Protein AF-A0A6G3QML0-F1 (afdb_monomer_lite)

Radius of gyration: 13.56 Å; chains: 1; bounding box: 36×22×36 Å

Foldseek 3Di:
DDQFDDDDDDDDCDDPDPDALKDWDDTRQDTDIAQFDDPPCRGNVVNVVVRVVCVVVNPVD

Sequence (61 aa):
MTVALRYAARSDVGLVRSDNQDSAYAGPHLLVVADGMGGHAGGDVASSVAVAALAPLDGES

pLDDT: mean 91.84, std 9.83, range [51.69, 98.12]

Secondary structure (DSSP, 8-state):
-------------TTT-SS--EEEEE-SS-EEEEE---TTTHHHHHHHHHHHHHGGGGG--

Structure (mmCIF, N/CA/C/O backbone):
data_AF-A0A6G3QML0-F1
#
_entry.id   AF-A0A6G3QML0-F1
#
loop_
_atom_site.group_PDB
_atom_site.id
_atom_site.type_symbol
_atom_site.label_atom_id
_atom_site.label_alt_id
_atom_site.label_comp_id
_atom_site.label_asym_id
_atom_site.label_entity_id
_atom_site.label_seq_id
_atom_site.pdbx_PDB_ins_code
_atom_site.Cartn_x
_atom_site.Cartn_y
_atom_site.Cartn_z
_atom_site.occupancy
_atom_site.B_iso_or_equiv
_atom_site.auth_seq_id
_atom_site.auth_comp_id
_atom_site.auth_asym_id
_atom_site.auth_atom_id
_atom_site.pdbx_PDB_model_num
ATOM 1 N N . MET A 1 1 ? -21.345 3.489 19.934 1.00 51.69 1 MET A N 1
ATOM 2 C CA . MET A 1 1 ? -21.036 2.453 18.927 1.00 51.69 1 MET A CA 1
ATOM 3 C C . MET A 1 1 ? -19.834 2.935 18.150 1.00 51.69 1 MET A C 1
ATOM 5 O O . MET A 1 1 ? -19.911 4.021 17.593 1.00 51.69 1 MET A O 1
ATOM 9 N N . THR A 1 2 ? -18.733 2.193 18.171 1.00 80.06 2 THR A N 1
ATOM 10 C CA . THR A 1 2 ? -17.586 2.450 17.296 1.00 80.06 2 THR A CA 1
ATOM 11 C C . THR A 1 2 ? -17.829 1.753 15.960 1.00 80.06 2 THR A C 1
ATOM 13 O O . THR A 1 2 ? -18.276 0.606 15.926 1.00 80.06 2 THR A O 1
ATOM 16 N N . VAL A 1 3 ? -17.607 2.470 14.861 1.00 89.88 3 VAL A N 1
ATOM 17 C CA . VAL A 1 3 ? -17.687 1.925 13.501 1.00 89.88 3 VAL A CA 1
ATOM 18 C C . VAL A 1 3 ? -16.277 1.527 13.086 1.00 89.88 3 VAL A C 1
ATOM 20 O O . VAL A 1 3 ? -15.363 2.333 13.224 1.00 89.88 3 VAL A O 1
ATOM 23 N N . ALA A 1 4 ? -16.106 0.304 12.591 1.00 94.00 4 ALA A N 1
ATOM 24 C CA . ALA A 1 4 ? -14.836 -0.192 12.070 1.00 94.00 4 ALA A CA 1
ATOM 25 C C . ALA A 1 4 ? -15.068 -1.033 10.811 1.00 94.00 4 ALA A C 1
ATOM 27 O O . ALA A 1 4 ? -16.102 -1.695 10.664 1.00 94.00 4 ALA A O 1
ATOM 28 N N . LEU A 1 5 ? -14.093 -1.014 9.909 1.00 95.62 5 LEU A N 1
ATOM 29 C CA . LEU A 1 5 ? -14.081 -1.808 8.689 1.00 95.62 5 LEU A CA 1
ATOM 30 C C . LEU A 1 5 ? -13.692 -3.261 8.998 1.00 95.62 5 LEU A C 1
ATOM 32 O O . LEU A 1 5 ? -12.802 -3.533 9.801 1.00 95.62 5 LEU A O 1
ATOM 36 N N . ARG A 1 6 ? -14.328 -4.215 8.309 1.00 97.31 6 ARG A N 1
ATOM 37 C CA . ARG A 1 6 ? -13.777 -5.568 8.131 1.00 97.31 6 ARG A CA 1
ATOM 38 C C . ARG A 1 6 ? -13.025 -5.562 6.810 1.00 97.31 6 ARG A C 1
ATOM 40 O O . ARG A 1 6 ? -13.638 -5.307 5.778 1.00 97.31 6 ARG A O 1
ATOM 47 N N . TYR A 1 7 ? -11.727 -5.824 6.844 1.00 96.94 7 TYR A N 1
ATOM 48 C CA . TYR A 1 7 ? -10.851 -5.586 5.702 1.00 96.94 7 TYR A CA 1
ATOM 49 C C . TYR A 1 7 ? -9.904 -6.760 5.445 1.00 96.94 7 TYR A C 1
ATOM 51 O O . TYR A 1 7 ? -9.643 -7.585 6.320 1.00 96.94 7 TYR A O 1
ATOM 59 N N . ALA A 1 8 ? -9.393 -6.819 4.220 1.00 97.44 8 ALA A N 1
ATOM 60 C CA . ALA A 1 8 ? -8.280 -7.660 3.806 1.00 97.44 8 ALA A CA 1
ATOM 61 C C . ALA A 1 8 ? -7.571 -6.967 2.636 1.00 97.44 8 ALA A C 1
ATOM 63 O O . ALA A 1 8 ? -8.231 -6.330 1.816 1.00 97.44 8 ALA A O 1
ATOM 64 N N . ALA A 1 9 ? -6.250 -7.107 2.546 1.00 96.50 9 ALA A N 1
ATOM 65 C CA . ALA A 1 9 ? -5.458 -6.614 1.425 1.00 96.50 9 ALA A CA 1
ATOM 66 C C . ALA A 1 9 ? -4.675 -7.773 0.803 1.00 96.50 9 ALA A C 1
ATOM 68 O O . ALA A 1 9 ? -4.106 -8.606 1.509 1.00 96.50 9 ALA A O 1
ATOM 69 N N . ARG A 1 10 ? -4.664 -7.831 -0.527 1.00 97.44 10 ARG A N 1
ATOM 70 C CA . ARG A 1 10 ? -3.880 -8.779 -1.318 1.00 97.44 10 ARG A CA 1
ATOM 71 C C . ARG A 1 10 ? -3.405 -8.057 -2.570 1.00 97.44 10 ARG A C 1
ATOM 73 O O . ARG A 1 10 ? -4.194 -7.351 -3.187 1.00 97.44 10 ARG A O 1
ATOM 80 N N . SER A 1 11 ? -2.149 -8.271 -2.937 1.00 96.38 11 SER A N 1
ATOM 81 C CA . SER A 1 11 ? -1.576 -7.797 -4.194 1.00 96.38 11 SER A CA 1
ATOM 82 C C . SER A 1 11 ? -0.892 -8.959 -4.919 1.00 96.38 11 SER A C 1
ATOM 84 O O . SER A 1 11 ? -0.539 -9.961 -4.290 1.00 96.38 11 SER A O 1
ATOM 86 N N . ASP A 1 12 ? -0.776 -8.853 -6.239 1.00 97.06 12 ASP A N 1
ATOM 87 C CA . ASP A 1 12 ? -0.206 -9.859 -7.133 1.00 97.06 12 ASP A CA 1
ATOM 88 C C . ASP A 1 12 ? 0.518 -9.150 -8.285 1.00 97.06 12 ASP A C 1
ATOM 90 O O . ASP A 1 12 ? 0.026 -8.152 -8.801 1.00 97.06 12 ASP A O 1
ATOM 94 N N . VAL A 1 13 ? 1.680 -9.666 -8.692 1.00 96.38 13 VAL A N 1
ATOM 95 C CA . VAL A 1 13 ? 2.485 -9.102 -9.794 1.00 96.38 13 VAL A CA 1
ATOM 96 C C . VAL A 1 13 ? 1.794 -9.238 -11.162 1.00 96.38 13 VAL A C 1
ATOM 98 O O . VAL A 1 13 ? 2.092 -8.513 -12.115 1.00 96.38 13 VAL A O 1
ATOM 101 N N . GLY A 1 14 ? 0.847 -10.168 -11.277 1.00 96.94 14 GLY A N 1
ATOM 102 C CA . GLY A 1 14 ? 0.192 -10.518 -12.523 1.00 96.94 14 GLY A CA 1
ATOM 103 C C . GLY A 1 14 ? 1.080 -11.364 -13.437 1.00 96.94 14 GLY A C 1
ATOM 104 O O . GLY A 1 14 ? 2.067 -11.966 -13.032 1.00 96.94 14 GLY A O 1
ATOM 105 N N . LEU A 1 15 ? 0.697 -11.448 -14.713 1.00 96.81 15 LEU A N 1
ATOM 106 C CA . LEU A 1 15 ? 1.294 -12.400 -15.663 1.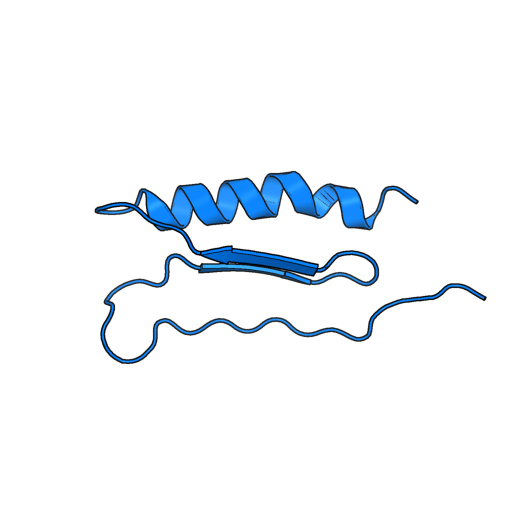00 96.81 15 LEU A CA 1
ATOM 107 C C . LEU A 1 15 ? 2.387 -11.801 -16.564 1.00 96.81 15 LEU A C 1
ATOM 109 O O . LEU A 1 15 ? 2.987 -12.528 -17.350 1.00 96.81 15 LEU A O 1
ATOM 113 N N . VAL A 1 16 ? 2.592 -10.480 -16.521 1.00 96.25 16 VAL A N 1
ATOM 114 C CA . VAL A 1 16 ? 3.400 -9.751 -17.522 1.00 96.25 16 VAL A CA 1
ATOM 115 C C . VAL A 1 16 ? 4.606 -9.045 -16.913 1.00 96.25 16 VAL A C 1
ATOM 117 O O . VAL A 1 16 ? 5.665 -9.002 -17.536 1.00 96.25 16 VAL A O 1
ATOM 120 N N . ARG A 1 17 ? 4.448 -8.435 -15.735 1.00 91.06 17 ARG A N 1
ATOM 121 C CA . ARG A 1 17 ? 5.519 -7.672 -15.086 1.00 91.06 17 ARG A CA 1
ATOM 122 C C . ARG A 1 17 ? 6.440 -8.618 -14.319 1.00 91.06 17 ARG A C 1
ATOM 124 O O . ARG A 1 17 ? 5.997 -9.659 -13.848 1.00 91.06 17 ARG A O 1
ATOM 131 N N . SER A 1 18 ? 7.722 -8.262 -14.233 1.00 90.62 18 SER A N 1
ATOM 132 C CA . SER A 1 18 ? 8.706 -9.000 -13.431 1.00 90.62 18 SER A CA 1
ATOM 133 C C . SER A 1 18 ? 8.570 -8.708 -11.942 1.00 90.62 18 SER A C 1
ATOM 135 O O . SER A 1 18 ? 8.836 -9.583 -11.127 1.00 90.62 18 SER A O 1
ATOM 137 N N . ASP A 1 19 ? 8.136 -7.491 -11.613 1.00 91.12 19 ASP A N 1
ATOM 138 C CA . ASP A 1 19 ? 8.126 -6.959 -10.259 1.00 91.12 19 ASP A CA 1
ATOM 139 C C . ASP A 1 19 ? 6.813 -6.231 -9.989 1.00 91.12 19 ASP A C 1
ATOM 141 O O . ASP A 1 19 ? 6.231 -5.600 -10.879 1.00 91.12 19 ASP A O 1
ATOM 145 N N . ASN A 1 20 ? 6.351 -6.347 -8.748 1.00 93.81 20 ASN A N 1
ATOM 146 C CA . ASN A 1 20 ? 5.155 -5.680 -8.275 1.00 93.81 20 ASN A CA 1
ATOM 147 C C . ASN A 1 20 ? 5.563 -4.367 -7.610 1.00 93.81 20 ASN A C 1
ATOM 149 O O . ASN A 1 20 ? 6.299 -4.390 -6.629 1.00 93.81 20 ASN A O 1
ATOM 153 N N . GLN A 1 21 ? 5.106 -3.247 -8.164 1.00 95.25 21 GLN A N 1
ATOM 154 C CA . GLN A 1 21 ? 5.353 -1.912 -7.618 1.00 95.25 21 GLN A CA 1
ATOM 155 C C . GLN A 1 21 ? 4.127 -1.379 -6.862 1.00 95.25 21 GLN A C 1
ATOM 157 O O . GLN A 1 21 ? 4.089 -0.206 -6.516 1.00 95.25 21 GLN A O 1
ATOM 162 N N . ASP A 1 22 ? 3.131 -2.222 -6.585 1.00 96.25 22 ASP A N 1
ATOM 163 C CA . ASP A 1 22 ? 1.978 -1.850 -5.776 1.00 96.25 22 ASP A CA 1
ATOM 164 C C . ASP A 1 22 ? 2.294 -2.000 -4.285 1.00 96.25 22 ASP A C 1
ATOM 166 O O . ASP A 1 22 ? 2.891 -2.978 -3.829 1.00 96.25 22 ASP A O 1
ATOM 170 N N . SER A 1 23 ? 1.802 -1.068 -3.478 1.00 97.62 23 SER A N 1
ATOM 171 C CA . SER A 1 23 ? 1.812 -1.167 -2.020 1.00 97.62 23 SER A CA 1
ATOM 172 C C . SER A 1 23 ? 0.427 -0.869 -1.462 1.00 97.62 23 SER A C 1
ATOM 174 O O . SER A 1 23 ? -0.311 -0.044 -1.998 1.00 97.62 23 SER A O 1
ATOM 176 N N . ALA A 1 24 ? 0.054 -1.534 -0.370 1.00 97.88 24 ALA A N 1
ATOM 177 C CA . ALA A 1 24 ? -1.251 -1.344 0.251 1.00 97.88 24 ALA A CA 1
ATOM 17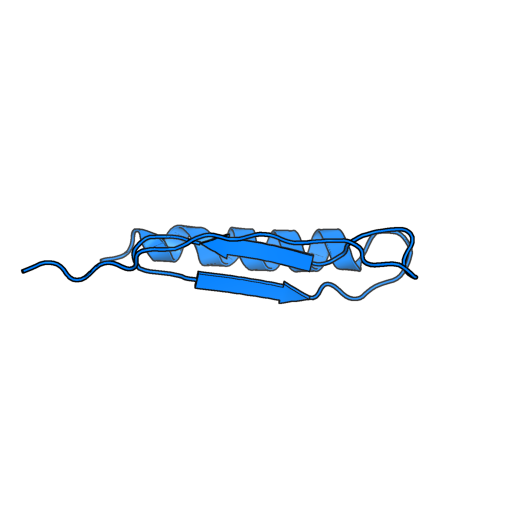8 C C . ALA A 1 24 ? -1.185 -1.442 1.778 1.00 97.88 24 ALA A C 1
ATOM 180 O O . ALA A 1 24 ? -0.365 -2.172 2.334 1.00 97.88 24 ALA A O 1
ATOM 181 N N . TYR A 1 25 ? -2.100 -0.738 2.441 1.00 98.12 25 TYR A N 1
ATOM 182 C CA . TYR A 1 25 ? -2.379 -0.840 3.870 1.00 98.12 25 TYR A CA 1
ATOM 183 C C . TYR A 1 25 ? -3.882 -0.988 4.076 1.00 98.12 25 TYR A C 1
ATOM 185 O O . TYR A 1 25 ? -4.682 -0.347 3.394 1.00 98.12 25 TYR A O 1
ATOM 193 N N . ALA A 1 26 ? -4.273 -1.830 5.023 1.00 97.81 26 ALA A N 1
ATOM 194 C CA . ALA A 1 26 ? -5.663 -1.971 5.410 1.00 97.81 26 ALA A CA 1
ATOM 195 C C . ALA A 1 26 ? -5.756 -2.041 6.932 1.00 97.81 26 ALA A C 1
ATOM 197 O O . ALA A 1 26 ? -5.108 -2.881 7.560 1.00 97.81 26 ALA A O 1
ATOM 198 N N . GLY A 1 27 ? -6.562 -1.144 7.484 1.00 96.56 27 GLY A N 1
ATOM 199 C CA . GLY A 1 27 ? -6.823 -0.976 8.901 1.00 96.56 27 GLY A CA 1
ATOM 200 C C . GLY A 1 27 ? -8.315 -0.767 9.178 1.00 96.56 27 GLY A C 1
ATOM 201 O O . GLY A 1 27 ? -9.122 -0.634 8.247 1.00 96.56 27 GLY A O 1
ATOM 202 N N . PRO A 1 28 ? -8.727 -0.794 10.454 1.00 95.69 28 PRO A N 1
ATOM 203 C CA . PRO A 1 28 ? -10.119 -0.607 10.858 1.00 95.69 28 PRO A CA 1
ATOM 204 C C . PRO A 1 28 ? -10.726 0.743 10.449 1.00 95.69 28 PRO A C 1
ATOM 206 O O . PRO A 1 28 ? -11.953 0.812 10.324 1.00 95.69 28 PRO A O 1
ATOM 209 N N . HIS A 1 29 ? -9.919 1.785 10.228 1.00 95.31 29 HIS A N 1
ATOM 210 C CA . HIS A 1 29 ? -10.380 3.147 9.935 1.00 95.31 29 HIS A CA 1
ATOM 211 C C . HIS A 1 29 ? -9.759 3.750 8.662 1.00 95.31 29 HIS A C 1
ATOM 213 O O . HIS A 1 29 ? -10.294 4.726 8.134 1.00 95.31 29 HIS A O 1
ATOM 219 N N . LEU A 1 30 ? -8.705 3.138 8.115 1.00 96.44 30 LEU A N 1
ATOM 220 C CA . LEU A 1 30 ? -7.990 3.589 6.925 1.00 96.44 30 LEU A CA 1
ATOM 221 C C . LEU A 1 30 ? -7.688 2.434 5.961 1.00 96.44 30 LEU A C 1
ATOM 223 O O . LEU A 1 30 ? -7.154 1.392 6.339 1.00 96.44 30 LEU A O 1
ATOM 227 N N . LEU A 1 31 ? -7.955 2.660 4.674 1.00 97.88 31 LEU A N 1
ATOM 228 C CA . LEU A 1 31 ? -7.529 1.791 3.577 1.00 97.88 31 LEU A CA 1
ATOM 229 C C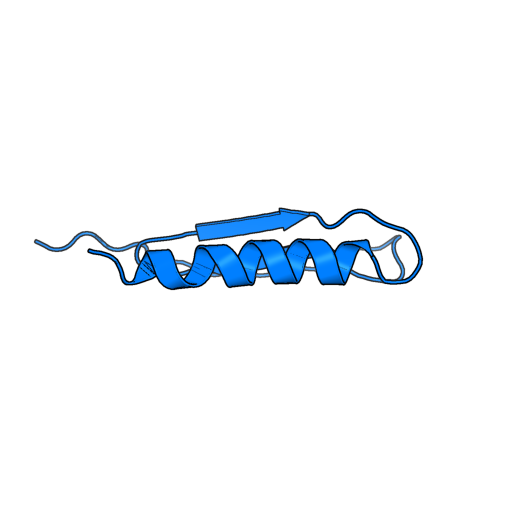 . LEU A 1 31 ? -6.680 2.613 2.602 1.00 97.88 31 LEU A C 1
ATOM 231 O O . LEU A 1 31 ? -7.092 3.699 2.197 1.00 97.88 31 LEU A O 1
ATOM 235 N N . VAL A 1 32 ? -5.517 2.095 2.207 1.00 98.00 32 VAL A N 1
ATOM 236 C CA . VAL A 1 32 ? -4.578 2.754 1.287 1.00 98.00 32 VAL A CA 1
ATOM 237 C C . VAL A 1 32 ? -4.126 1.764 0.222 1.00 98.00 32 VAL A C 1
ATOM 239 O O . VAL A 1 32 ? -3.772 0.629 0.535 1.00 98.00 32 VAL A O 1
ATOM 242 N N . VAL A 1 33 ? -4.091 2.212 -1.030 1.00 97.62 33 VAL A N 1
ATOM 243 C CA . VAL A 1 33 ? -3.461 1.510 -2.154 1.00 97.62 33 VAL A CA 1
ATOM 244 C C . VAL A 1 33 ? -2.659 2.538 -2.947 1.00 97.62 33 VAL A C 1
ATOM 246 O O . VAL A 1 33 ? -3.165 3.624 -3.229 1.00 97.62 33 VAL A O 1
ATOM 249 N N . ALA A 1 34 ? -1.420 2.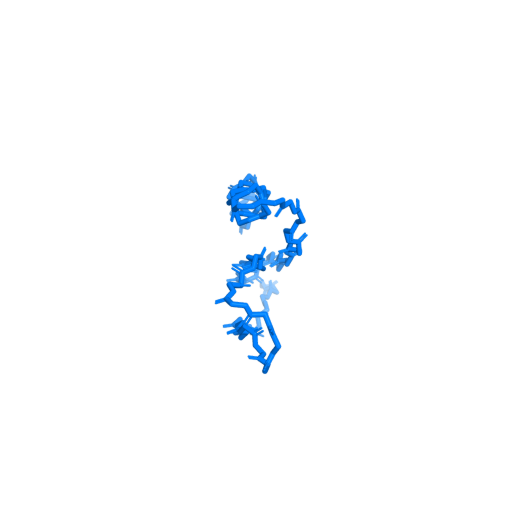202 -3.289 1.00 97.38 34 ALA A N 1
ATOM 250 C CA . ALA A 1 34 ? -0.524 3.020 -4.091 1.00 97.38 34 ALA A CA 1
ATOM 251 C C . ALA A 1 34 ? 0.087 2.166 -5.211 1.00 97.38 34 ALA A C 1
ATOM 253 O O . ALA A 1 34 ? 0.764 1.184 -4.920 1.00 97.38 34 ALA A O 1
ATOM 254 N N . ASP A 1 35 ? -0.154 2.557 -6.464 1.00 95.75 35 ASP A N 1
ATOM 255 C CA . ASP A 1 35 ? 0.487 2.001 -7.665 1.00 95.75 35 ASP A CA 1
ATOM 256 C C . ASP A 1 35 ? 1.789 2.774 -7.909 1.00 95.75 35 ASP A C 1
ATOM 258 O O . ASP A 1 35 ? 1.785 3.984 -8.172 1.00 95.75 35 ASP A O 1
ATOM 262 N N . GLY A 1 36 ? 2.912 2.095 -7.703 1.00 94.38 36 GLY A N 1
ATOM 263 C CA . GLY A 1 36 ? 4.239 2.649 -7.886 1.00 94.38 36 GLY A CA 1
ATOM 264 C C . GLY A 1 36 ? 4.631 2.672 -9.356 1.00 94.38 36 GLY A C 1
ATOM 265 O O . GLY A 1 36 ? 4.551 1.674 -10.061 1.00 94.38 36 GLY A O 1
ATOM 266 N N . MET A 1 37 ? 5.161 3.806 -9.812 1.00 89.81 37 MET A N 1
ATOM 267 C CA . MET A 1 37 ? 5.695 3.944 -11.165 1.00 89.81 37 MET A CA 1
ATOM 268 C C . MET A 1 37 ? 7.153 4.404 -11.145 1.00 89.81 37 MET A C 1
ATOM 270 O O . MET A 1 37 ? 7.512 5.378 -10.486 1.00 89.81 37 MET A O 1
ATOM 274 N N . GLY A 1 38 ? 8.013 3.721 -11.899 1.00 82.38 38 GLY A N 1
ATOM 275 C CA . GLY A 1 38 ? 9.416 4.101 -12.065 1.00 82.38 38 GLY A CA 1
ATOM 276 C C . GLY A 1 38 ? 10.284 2.936 -12.534 1.00 82.38 38 GLY A C 1
ATOM 277 O O . GLY A 1 38 ? 10.001 1.778 -12.238 1.00 82.38 38 GLY A O 1
ATOM 278 N N . GLY A 1 39 ? 11.355 3.230 -13.278 1.00 76.75 39 GLY A N 1
ATOM 279 C CA . GLY A 1 39 ? 12.313 2.206 -13.722 1.00 76.75 39 GLY A CA 1
ATOM 280 C C . GLY A 1 39 ? 13.081 1.559 -12.559 1.00 76.75 39 GLY A C 1
ATOM 281 O O . GLY A 1 39 ? 13.062 2.079 -11.448 1.00 76.75 39 GLY A O 1
ATOM 282 N N . HIS A 1 40 ? 13.788 0.454 -12.829 1.00 68.19 40 HIS A N 1
ATOM 283 C CA . HIS A 1 40 ? 14.552 -0.361 -11.861 1.00 68.19 40 HIS A CA 1
ATOM 284 C C . HIS A 1 40 ? 13.810 -0.642 -10.538 1.00 68.19 40 HIS A C 1
ATOM 286 O O . HIS A 1 40 ? 13.163 -1.673 -10.435 1.00 68.19 40 HIS A O 1
ATOM 292 N N . ALA A 1 41 ? 13.889 0.255 -9.548 1.00 69.19 41 ALA A N 1
ATOM 293 C CA . ALA A 1 41 ? 13.250 0.120 -8.233 1.00 69.19 41 ALA A CA 1
ATOM 294 C C . ALA A 1 41 ? 12.499 1.389 -7.768 1.00 69.19 41 ALA A C 1
ATOM 296 O O . ALA A 1 41 ? 12.067 1.474 -6.623 1.00 69.19 41 ALA A O 1
ATOM 297 N N . GLY A 1 42 ? 12.356 2.405 -8.628 1.00 85.12 42 GLY A N 1
ATOM 298 C CA . GLY A 1 42 ? 11.772 3.691 -8.230 1.00 85.12 42 GLY A CA 1
ATOM 299 C C . GLY A 1 42 ? 10.288 3.609 -7.864 1.00 85.12 42 GLY A C 1
ATOM 300 O O . GLY A 1 42 ? 9.855 4.318 -6.960 1.00 85.12 42 GLY A O 1
ATOM 301 N N . GLY A 1 43 ? 9.532 2.733 -8.536 1.00 88.62 43 GLY A N 1
ATOM 302 C CA . GLY A 1 43 ? 8.097 2.574 -8.291 1.00 88.62 43 GLY A CA 1
ATOM 303 C C . GLY A 1 43 ? 7.791 1.943 -6.936 1.00 88.62 43 GLY A C 1
ATOM 304 O O . GLY A 1 43 ? 7.054 2.541 -6.164 1.00 88.62 43 GLY A O 1
ATOM 305 N N . ASP A 1 44 ? 8.428 0.812 -6.616 1.00 90.69 44 ASP A N 1
ATOM 306 C CA . ASP A 1 44 ? 8.245 0.099 -5.337 1.00 90.69 44 ASP A CA 1
ATOM 307 C C . ASP A 1 44 ? 8.605 0.977 -4.122 1.00 90.69 44 ASP A C 1
ATOM 309 O O . ASP A 1 44 ? 7.864 1.081 -3.144 1.00 90.69 44 ASP A O 1
ATOM 313 N N . VAL A 1 45 ? 9.715 1.719 -4.209 1.00 94.19 45 VAL A N 1
ATOM 314 C CA . VAL A 1 45 ? 10.093 2.656 -3.142 1.00 94.19 45 VAL A CA 1
ATOM 315 C C . VAL A 1 45 ? 9.056 3.773 -3.000 1.00 94.19 45 VAL A C 1
ATOM 317 O O . VAL A 1 45 ? 8.683 4.123 -1.880 1.00 94.19 45 VAL A O 1
ATOM 320 N N . ALA A 1 46 ? 8.569 4.335 -4.109 1.00 95.31 46 ALA A N 1
ATOM 321 C CA . ALA A 1 46 ? 7.594 5.419 -4.073 1.00 95.31 46 ALA A CA 1
ATOM 322 C C . ALA A 1 46 ? 6.247 4.976 -3.474 1.00 95.31 46 ALA A C 1
ATOM 324 O O . ALA A 1 46 ? 5.719 5.663 -2.595 1.00 95.31 46 ALA A O 1
ATOM 325 N N . SER A 1 47 ? 5.709 3.831 -3.904 1.00 96.19 47 SER A N 1
ATOM 326 C CA . SER A 1 47 ? 4.452 3.281 -3.382 1.00 96.19 47 SER A CA 1
ATOM 327 C C . SER A 1 47 ? 4.561 2.928 -1.900 1.00 96.19 47 SER A C 1
ATOM 329 O O . SER A 1 47 ? 3.673 3.273 -1.117 1.00 96.19 47 SER A O 1
ATOM 331 N N . SER A 1 48 ? 5.672 2.310 -1.491 1.00 96.38 48 SER A N 1
ATOM 332 C CA . SER A 1 48 ? 5.924 1.921 -0.102 1.00 96.38 48 SER A CA 1
ATOM 333 C C . SER A 1 48 ? 6.020 3.140 0.816 1.00 96.38 48 SER A C 1
ATOM 335 O O . SER A 1 48 ? 5.375 3.183 1.866 1.00 96.38 48 SER A O 1
ATOM 337 N N . VAL A 1 49 ? 6.737 4.188 0.392 1.00 97.44 49 VAL A N 1
ATOM 338 C CA . VAL A 1 49 ? 6.841 5.452 1.140 1.00 97.44 49 VAL A CA 1
ATOM 339 C C . VAL A 1 49 ? 5.479 6.132 1.278 1.00 97.44 49 VAL A C 1
ATOM 341 O O . VAL A 1 49 ? 5.151 6.608 2.365 1.00 97.44 49 VAL A O 1
ATOM 344 N N . ALA A 1 50 ? 4.667 6.156 0.217 1.00 97.19 50 ALA A N 1
ATOM 345 C CA . ALA A 1 50 ? 3.331 6.745 0.267 1.00 97.19 50 ALA A CA 1
ATOM 346 C C . ALA A 1 50 ? 2.423 6.020 1.275 1.00 97.19 50 ALA A 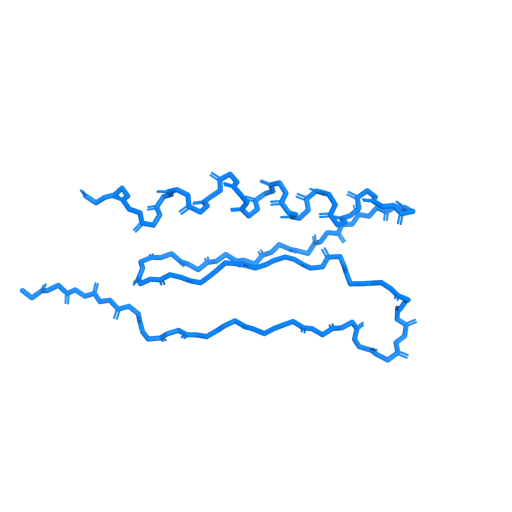C 1
ATOM 348 O O . ALA A 1 50 ? 1.775 6.662 2.103 1.00 97.19 50 ALA A O 1
ATOM 349 N N . VAL A 1 51 ? 2.418 4.684 1.254 1.00 98.06 51 VAL A N 1
ATOM 350 C CA . VAL A 1 51 ? 1.649 3.873 2.209 1.00 98.06 51 VAL A CA 1
ATOM 351 C C . VAL A 1 51 ? 2.155 4.072 3.637 1.00 98.06 51 VAL A C 1
ATOM 353 O O . VAL A 1 51 ? 1.350 4.287 4.543 1.00 98.06 51 VAL A O 1
ATOM 356 N N . ALA A 1 52 ? 3.473 4.056 3.845 1.00 97.69 52 ALA A N 1
ATOM 357 C CA . ALA A 1 52 ? 4.080 4.238 5.161 1.00 97.69 52 ALA A CA 1
ATOM 358 C C . ALA A 1 52 ? 3.786 5.619 5.765 1.00 97.69 52 ALA A C 1
ATOM 360 O O . ALA A 1 52 ? 3.605 5.727 6.975 1.00 97.69 52 ALA A O 1
ATOM 361 N N . ALA A 1 53 ? 3.704 6.665 4.938 1.00 97.62 53 ALA A N 1
ATOM 362 C CA . ALA A 1 53 ? 3.360 8.011 5.387 1.00 97.62 53 ALA A CA 1
ATOM 363 C C . ALA A 1 53 ? 1.890 8.140 5.825 1.00 97.62 53 ALA A C 1
ATOM 365 O O . ALA A 1 53 ? 1.590 8.935 6.711 1.00 97.62 53 ALA A O 1
ATOM 366 N N . LEU A 1 54 ? 0.982 7.369 5.216 1.00 97.31 54 LEU A N 1
ATOM 367 C CA . LEU A 1 54 ? -0.455 7.425 5.499 1.00 97.31 54 LEU A CA 1
ATOM 368 C C . LEU A 1 54 ? -0.891 6.468 6.614 1.00 97.31 54 LEU A C 1
ATOM 370 O O . LEU A 1 54 ? -1.834 6.780 7.332 1.00 97.31 54 LEU A O 1
ATOM 374 N N . ALA A 1 55 ? -0.212 5.332 6.791 1.00 96.88 55 ALA A N 1
ATOM 375 C CA . ALA A 1 55 ? -0.577 4.315 7.781 1.00 96.88 55 ALA A CA 1
ATOM 376 C C . ALA A 1 55 ? -0.776 4.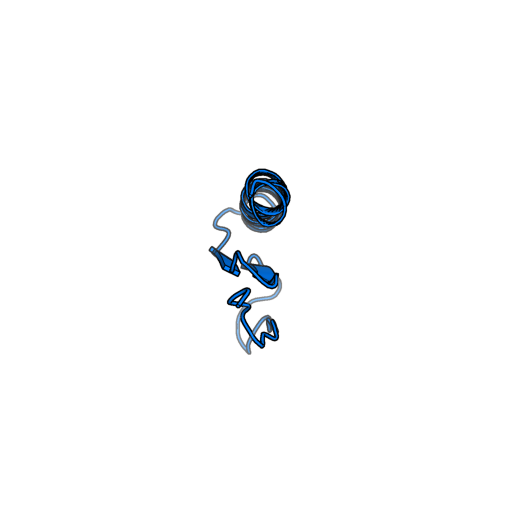840 9.225 1.00 96.88 55 ALA A C 1
ATOM 378 O O . ALA A 1 55 ? -1.707 4.371 9.880 1.00 96.88 55 ALA A O 1
ATOM 379 N N . PRO A 1 56 ? 0.007 5.814 9.741 1.00 96.19 56 PRO A N 1
ATOM 380 C CA . PRO A 1 56 ? -0.211 6.360 11.084 1.00 96.19 56 PRO A CA 1
ATOM 381 C C . PRO A 1 56 ? -1.589 7.007 11.299 1.00 96.19 56 PRO A C 1
ATOM 383 O O . PRO A 1 56 ? -2.067 7.032 12.432 1.00 96.19 56 PRO A O 1
ATOM 386 N N . LEU A 1 57 ? -2.256 7.467 10.232 1.00 95.56 57 LEU A N 1
ATOM 387 C CA . LEU A 1 57 ? -3.572 8.110 10.316 1.00 95.56 57 LEU A CA 1
ATOM 388 C C . LEU A 1 57 ? -4.685 7.148 10.774 1.00 95.56 57 LEU A C 1
ATOM 390 O O . LEU A 1 57 ? -5.732 7.600 11.221 1.00 95.56 57 LEU A O 1
ATOM 394 N N . ASP A 1 58 ? -4.474 5.828 10.707 1.00 93.31 58 ASP A N 1
ATOM 395 C CA . ASP A 1 58 ? -5.446 4.812 11.154 1.00 93.31 58 ASP A CA 1
ATOM 396 C C . ASP A 1 58 ? -5.651 4.786 12.686 1.00 93.31 58 ASP A C 1
ATOM 398 O O . ASP A 1 58 ? -6.592 4.166 13.180 1.00 93.31 58 ASP A O 1
ATOM 402 N N . GLY A 1 59 ? -4.779 5.461 13.448 1.00 82.19 59 GLY A N 1
ATOM 403 C CA . GLY A 1 59 ? -4.865 5.603 14.907 1.00 82.19 59 GLY A CA 1
ATOM 404 C C . GLY A 1 59 ? -5.118 7.031 15.400 1.00 82.19 59 GLY A C 1
ATOM 405 O O . GLY A 1 59 ? -5.238 7.239 16.608 1.00 82.19 59 GLY A O 1
ATOM 406 N N . GLU A 1 60 ? -5.195 8.011 14.497 1.00 70.62 60 GLU A N 1
ATOM 407 C CA . GLU A 1 60 ? -5.548 9.396 14.819 1.00 70.62 60 GLU A CA 1
ATOM 408 C C . GLU A 1 60 ? -7.080 9.515 14.846 1.00 70.62 60 GLU A C 1
ATOM 410 O O . GLU A 1 60 ? -7.721 9.838 13.848 1.00 70.62 60 GLU A O 1
ATOM 415 N N . SER A 1 61 ? -7.691 9.167 15.980 1.00 58.31 61 SER A N 1
ATOM 416 C CA . SER A 1 61 ? -9.133 9.322 16.241 1.00 58.31 61 SER A CA 1
ATOM 417 C C . SER A 1 61 ? -9.398 10.213 17.444 1.00 58.31 61 SER A C 1
ATOM 419 O O . SER A 1 61 ? -8.652 10.088 18.442 1.00 58.31 61 SER A O 1
#